Protein AF-A0A1U9LIX7-F1 (afdb_monomer)

Nearest PDB structures (foldseek):
  5whm-assembly1_C  TM=4.483E-01  e=6.903E+00  Brucella abortus
  6dk4-assembly1_A  TM=2.011E-01  e=1.499E+00  Campylobacter jejuni
  7m2x-assembly1_D  TM=1.954E-01  e=1.313E+00  Saccharomyces cerevisiae S288C
  8qfd-assembly1_g  TM=3.372E-01  e=9.003E+00  Homo sapiens

Radius of gyration: 22.69 Å; Cα contacts (8 Å, |Δi|>4): 126; chains: 1; bounding box: 49×50×55 Å

Structure (mmCIF, N/CA/C/O backbone):
data_AF-A0A1U9LIX7-F1
#
_entry.id   AF-A0A1U9LIX7-F1
#
loop_
_atom_site.group_PDB
_atom_site.id
_atom_site.type_symbol
_atom_site.label_atom_id
_atom_site.label_alt_id
_atom_site.label_comp_id
_atom_site.label_asym_id
_atom_site.label_entity_id
_atom_site.label_seq_id
_atom_site.pdbx_PDB_ins_code
_atom_site.Cartn_x
_atom_site.Cartn_y
_atom_site.Cartn_z
_atom_site.occupancy
_atom_site.B_iso_or_equiv
_atom_site.auth_seq_id
_atom_site.auth_comp_id
_atom_site.auth_asym_id
_atom_site.auth_atom_id
_atom_site.pdbx_PDB_model_num
ATOM 1 N N . MET A 1 1 ? 6.015 16.516 -31.346 1.00 48.53 1 MET A N 1
ATOM 2 C CA . MET A 1 1 ? 7.336 15.954 -30.986 1.00 48.53 1 MET A CA 1
ATOM 3 C C . MET A 1 1 ? 8.256 17.099 -30.592 1.00 48.53 1 MET A C 1
ATOM 5 O O . MET A 1 1 ? 8.549 17.928 -31.439 1.00 48.53 1 MET A O 1
ATOM 9 N N . GLN A 1 2 ? 8.657 17.196 -29.322 1.00 41.25 2 GLN A N 1
ATOM 10 C CA . GLN A 1 2 ? 9.716 18.125 -28.905 1.00 41.25 2 GLN A CA 1
ATOM 11 C C . GLN A 1 2 ? 11.082 17.469 -29.139 1.00 41.25 2 GLN A C 1
ATOM 13 O O . GLN A 1 2 ? 11.265 16.298 -28.809 1.00 41.25 2 GLN A O 1
ATOM 18 N N . THR A 1 3 ? 12.029 18.206 -29.720 1.00 62.03 3 THR A N 1
ATOM 19 C CA . THR A 1 3 ? 13.375 17.712 -30.028 1.00 62.03 3 THR A CA 1
ATOM 20 C C . THR A 1 3 ? 14.356 17.980 -28.885 1.00 62.03 3 THR A C 1
ATOM 22 O O . THR A 1 3 ? 14.246 18.945 -28.124 1.00 62.03 3 THR A O 1
ATOM 25 N N . HIS A 1 4 ? 15.350 17.098 -28.782 1.00 57.00 4 HIS A N 1
ATOM 26 C CA . HIS A 1 4 ? 16.376 17.024 -27.736 1.00 57.00 4 HIS A CA 1
ATOM 27 C C . HIS A 1 4 ? 17.159 18.337 -27.489 1.00 57.00 4 HIS A C 1
ATOM 29 O O . HIS A 1 4 ? 17.740 18.522 -26.418 1.00 57.00 4 HIS A O 1
ATOM 35 N N . ALA A 1 5 ? 17.152 19.267 -28.450 1.00 50.34 5 ALA A N 1
ATOM 36 C CA . ALA A 1 5 ? 17.873 20.540 -28.399 1.00 50.34 5 ALA A CA 1
ATOM 37 C C . ALA A 1 5 ? 17.348 21.517 -27.325 1.00 50.34 5 ALA A C 1
ATOM 39 O O . ALA A 1 5 ? 18.116 22.312 -26.789 1.00 50.34 5 ALA A O 1
ATOM 40 N N . SER A 1 6 ? 16.070 21.424 -26.933 1.00 57.06 6 SER A N 1
ATOM 41 C CA . SER A 1 6 ? 15.464 22.353 -25.961 1.00 57.06 6 SER A CA 1
ATOM 42 C C . SER A 1 6 ? 15.935 22.155 -24.508 1.00 57.06 6 SER A C 1
ATOM 44 O O . SER A 1 6 ? 15.603 22.967 -23.646 1.00 57.06 6 SER A O 1
ATOM 46 N N . ARG A 1 7 ? 16.682 21.083 -24.200 1.00 56.62 7 ARG A N 1
ATOM 47 C CA . ARG A 1 7 ? 17.069 20.720 -22.821 1.00 56.62 7 ARG A CA 1
ATOM 48 C C . ARG A 1 7 ? 18.470 21.173 -22.402 1.00 56.62 7 ARG A C 1
ATOM 50 O O . ARG A 1 7 ? 18.817 21.008 -21.237 1.00 56.62 7 ARG A O 1
ATOM 57 N N . GLN A 1 8 ? 19.283 21.731 -23.303 1.00 55.03 8 GLN A N 1
ATOM 58 C CA . GLN A 1 8 ? 20.701 22.005 -23.010 1.00 55.03 8 GLN A CA 1
ATOM 59 C C . GLN A 1 8 ? 20.947 23.154 -22.015 1.00 55.03 8 GLN A C 1
ATOM 61 O O . GLN A 1 8 ? 22.010 23.192 -21.405 1.00 55.03 8 GLN A O 1
ATOM 66 N N . LYS A 1 9 ? 19.983 24.064 -21.815 1.00 53.78 9 LYS A N 1
ATOM 67 C CA . LYS A 1 9 ? 20.123 25.237 -20.926 1.00 53.78 9 LYS A CA 1
ATOM 68 C C . LYS A 1 9 ? 19.283 25.173 -19.647 1.00 53.78 9 LYS A C 1
ATOM 70 O O . LYS A 1 9 ? 19.154 26.179 -18.958 1.00 53.78 9 LYS A O 1
ATOM 75 N N . LEU A 1 10 ? 18.698 24.022 -19.323 1.00 63.19 10 LEU A N 1
ATOM 76 C CA . LEU A 1 10 ? 18.043 23.856 -18.028 1.00 63.19 10 LEU A CA 1
ATOM 77 C C . LEU A 1 10 ? 19.104 23.471 -16.991 1.00 63.19 10 LEU A C 1
ATOM 79 O O . LEU A 1 10 ? 19.881 22.545 -17.252 1.00 63.19 10 LEU A O 1
ATOM 83 N N . PRO A 1 11 ? 19.164 24.154 -15.833 1.00 55.78 11 PRO A N 1
ATOM 84 C CA . PRO A 1 11 ? 20.059 23.748 -14.762 1.00 55.78 11 PRO A CA 1
ATOM 85 C C . PRO A 1 11 ? 19.771 22.284 -14.427 1.00 55.78 11 PRO A C 1
ATOM 87 O O . PRO A 1 11 ? 18.621 21.894 -14.214 1.00 55.78 11 PRO A O 1
ATOM 90 N N . ARG A 1 12 ? 20.816 21.447 -14.425 1.00 56.94 12 ARG A N 1
ATOM 91 C CA . ARG A 1 12 ? 20.689 20.076 -13.926 1.00 56.94 12 ARG A CA 1
ATOM 92 C C . ARG A 1 12 ? 20.278 20.193 -12.468 1.00 56.94 12 ARG A C 1
ATOM 94 O O . ARG A 1 12 ? 21.083 20.638 -11.654 1.00 56.94 12 ARG A O 1
ATOM 101 N N . VAL A 1 13 ? 19.044 19.812 -12.154 1.00 54.53 13 VAL A N 1
ATOM 102 C CA . VAL A 1 13 ? 18.584 19.681 -10.773 1.00 54.53 13 VAL A CA 1
ATOM 103 C C . VAL A 1 13 ? 19.480 18.631 -10.117 1.00 54.53 13 VAL A C 1
ATOM 105 O O . VAL A 1 13 ? 19.292 17.431 -10.295 1.00 54.53 13 VAL A O 1
ATOM 108 N N . ARG A 1 14 ? 20.525 19.082 -9.417 1.00 47.34 14 ARG A N 1
ATOM 109 C CA . ARG A 1 14 ? 21.264 18.276 -8.446 1.00 47.34 14 ARG A CA 1
ATOM 110 C C . ARG A 1 14 ? 20.416 18.258 -7.181 1.00 47.34 14 ARG A C 1
ATOM 112 O O . ARG A 1 14 ? 20.655 19.005 -6.246 1.00 47.34 14 ARG A O 1
ATOM 119 N N . GLY A 1 15 ? 19.365 17.461 -7.220 1.00 42.44 15 GLY A N 1
ATOM 120 C CA . GLY A 1 15 ? 18.464 17.211 -6.108 1.00 42.44 15 GLY A CA 1
ATOM 121 C C . GLY A 1 15 ? 17.922 15.814 -6.313 1.00 42.44 15 GLY A C 1
ATOM 122 O O . GLY A 1 15 ? 17.528 15.498 -7.436 1.00 42.44 15 GLY A O 1
ATOM 123 N N . GLY A 1 16 ? 18.010 14.974 -5.278 1.00 47.47 16 GLY A N 1
ATOM 124 C CA . GLY A 1 16 ? 17.615 13.570 -5.309 1.00 47.47 16 GLY A CA 1
ATOM 125 C C . GLY A 1 16 ? 16.295 13.407 -6.046 1.00 47.47 16 GLY A C 1
ATOM 126 O O . GLY A 1 16 ? 15.246 13.803 -5.546 1.00 47.47 16 GLY A O 1
ATOM 127 N N . GLY A 1 17 ? 16.366 12.896 -7.277 1.00 44.75 17 GLY A N 1
ATOM 128 C CA . GLY A 1 17 ? 15.174 12.615 -8.058 1.00 44.75 17 GLY A CA 1
ATOM 129 C C . GLY A 1 17 ? 14.345 11.657 -7.229 1.00 44.75 17 GLY A C 1
ATOM 130 O O . GLY A 1 17 ? 14.860 10.600 -6.874 1.00 44.75 17 GLY A O 1
ATOM 131 N N . ALA A 1 18 ? 13.136 12.084 -6.859 1.00 48.19 18 ALA A N 1
ATOM 132 C CA . ALA A 1 18 ? 12.230 11.356 -5.985 1.00 48.19 18 ALA A CA 1
ATOM 133 C C . ALA A 1 18 ? 12.315 9.855 -6.286 1.00 48.19 18 ALA A C 1
ATOM 135 O O . ALA A 1 18 ? 11.856 9.395 -7.338 1.00 48.19 18 ALA A O 1
ATOM 136 N N . ARG A 1 19 ? 12.960 9.110 -5.374 1.00 54.00 19 ARG A N 1
ATOM 137 C CA . ARG A 1 19 ? 13.238 7.676 -5.530 1.00 54.00 19 ARG A CA 1
ATOM 138 C C . ARG A 1 19 ? 11.955 6.878 -5.774 1.00 54.00 19 ARG A C 1
ATOM 140 O O . ARG A 1 19 ? 12.016 5.807 -6.346 1.00 54.00 19 ARG A O 1
ATOM 147 N N . HIS A 1 20 ? 10.788 7.445 -5.475 1.00 48.59 20 HIS A N 1
ATOM 148 C CA . HIS A 1 20 ? 9.453 6.918 -5.764 1.00 48.59 20 HIS A CA 1
ATOM 149 C C . HIS A 1 20 ? 9.265 6.277 -7.156 1.00 48.59 20 HIS A C 1
ATOM 151 O O . HIS A 1 20 ? 8.491 5.337 -7.282 1.00 48.59 20 HIS A O 1
ATOM 157 N N . ARG A 1 21 ? 9.911 6.768 -8.226 1.00 54.91 21 ARG A N 1
ATOM 158 C CA . ARG A 1 21 ? 9.748 6.202 -9.590 1.00 54.91 21 ARG A CA 1
ATOM 159 C C . ARG A 1 21 ? 10.910 5.321 -10.053 1.00 54.91 21 ARG A C 1
ATOM 161 O O . ARG A 1 21 ? 10.956 4.950 -11.225 1.00 54.91 21 ARG A O 1
ATOM 168 N N . GLN A 1 22 ? 11.877 5.035 -9.185 1.00 67.56 22 GLN A N 1
ATOM 169 C CA . GLN A 1 22 ? 12.983 4.147 -9.528 1.00 67.56 22 GLN A CA 1
ATOM 170 C C . GLN A 1 22 ? 12.563 2.695 -9.331 1.00 67.56 22 GLN A C 1
ATOM 172 O O . GLN A 1 22 ? 11.943 2.352 -8.327 1.00 67.56 22 GLN A O 1
ATOM 177 N N . ARG A 1 23 ? 12.912 1.850 -10.302 1.00 76.06 23 ARG A N 1
ATOM 178 C CA . ARG A 1 23 ? 12.707 0.404 -10.221 1.00 76.06 23 ARG A CA 1
ATOM 179 C C . ARG A 1 23 ? 13.488 -0.141 -9.024 1.00 76.06 23 ARG A C 1
ATOM 181 O O . ARG A 1 23 ? 14.633 0.260 -8.840 1.00 76.06 23 ARG A O 1
ATOM 188 N N . TRP A 1 24 ? 12.860 -1.019 -8.252 1.00 80.81 24 TRP A N 1
ATOM 189 C CA . TRP A 1 24 ? 13.515 -1.736 -7.163 1.00 80.81 24 TRP A CA 1
ATOM 190 C C . TRP A 1 24 ? 14.635 -2.620 -7.711 1.00 80.81 24 TRP A C 1
ATOM 192 O O . TRP A 1 24 ? 14.459 -3.288 -8.739 1.00 80.81 24 TRP A O 1
ATOM 202 N N . THR A 1 25 ? 15.795 -2.584 -7.066 1.00 84.06 25 THR A N 1
ATOM 203 C CA . THR A 1 25 ? 16.892 -3.514 -7.347 1.00 84.06 25 THR A CA 1
ATOM 204 C C . THR A 1 25 ? 16.808 -4.726 -6.419 1.00 84.06 25 THR A C 1
ATOM 206 O O . THR A 1 25 ? 16.239 -4.657 -5.335 1.00 84.06 25 THR A O 1
ATOM 209 N N . ALA A 1 26 ? 17.417 -5.845 -6.818 1.00 81.56 26 ALA A N 1
ATOM 210 C CA . ALA A 1 26 ? 17.477 -7.035 -5.965 1.00 81.56 26 ALA A CA 1
ATOM 211 C C . ALA A 1 26 ? 18.247 -6.785 -4.649 1.00 81.56 26 ALA A C 1
ATOM 213 O O . ALA A 1 26 ? 17.982 -7.430 -3.639 1.00 81.56 26 ALA A O 1
ATOM 214 N N . GLU A 1 27 ? 19.190 -5.839 -4.657 1.00 83.94 27 GLU A N 1
ATOM 215 C CA . GLU A 1 27 ? 19.902 -5.394 -3.455 1.00 83.94 27 GLU A CA 1
ATOM 216 C C . GLU A 1 27 ? 18.968 -4.629 -2.512 1.00 83.94 27 GLU A C 1
ATOM 218 O O . GLU A 1 27 ? 18.984 -4.879 -1.311 1.00 83.94 27 GLU A O 1
ATOM 223 N N . GLU A 1 28 ? 18.115 -3.751 -3.053 1.00 82.88 28 GLU A N 1
ATOM 224 C CA . GLU A 1 28 ? 17.101 -3.028 -2.275 1.00 82.88 28 GLU A CA 1
ATOM 225 C C . GLU A 1 28 ? 16.043 -3.976 -1.694 1.00 82.88 28 GLU A C 1
ATOM 227 O O . GLU A 1 28 ? 15.590 -3.758 -0.575 1.00 82.88 28 GLU A O 1
ATOM 232 N N . ASP A 1 29 ? 15.671 -5.043 -2.408 1.00 85.38 29 ASP A N 1
ATOM 233 C CA . ASP A 1 29 ? 14.750 -6.059 -1.881 1.00 85.38 29 ASP A CA 1
ATOM 234 C C . ASP A 1 29 ? 15.365 -6.810 -0.692 1.00 85.38 29 ASP A C 1
ATOM 236 O O . ASP A 1 29 ? 14.717 -7.008 0.337 1.00 85.38 29 ASP A O 1
ATOM 240 N N . ALA A 1 30 ? 16.633 -7.215 -0.813 1.00 85.31 30 ALA A N 1
ATOM 241 C CA . ALA A 1 30 ? 17.348 -7.873 0.274 1.00 85.31 30 ALA A CA 1
ATOM 242 C C . ALA A 1 30 ? 17.519 -6.939 1.483 1.00 85.31 30 ALA A C 1
ATOM 244 O O . ALA A 1 30 ? 17.353 -7.371 2.628 1.00 85.31 30 ALA A O 1
ATOM 245 N N . ASP A 1 31 ? 17.808 -5.659 1.233 1.00 88.88 31 ASP A N 1
ATOM 246 C CA . ASP A 1 31 ? 17.917 -4.647 2.282 1.00 88.88 31 ASP A CA 1
ATOM 247 C C . ASP A 1 31 ? 16.560 -4.414 2.961 1.00 88.88 31 ASP A C 1
ATOM 249 O O . ASP A 1 31 ? 16.485 -4.455 4.184 1.00 88.88 31 ASP A O 1
ATOM 253 N N . LEU A 1 32 ? 15.457 -4.313 2.211 1.00 87.38 32 LEU A N 1
ATOM 254 C CA . LEU A 1 32 ? 14.099 -4.187 2.758 1.00 87.38 32 LEU A CA 1
ATOM 255 C C . LEU A 1 32 ? 13.766 -5.314 3.749 1.00 87.38 32 LEU A C 1
ATOM 257 O O . LEU A 1 32 ? 13.353 -5.039 4.877 1.00 87.38 32 LEU A O 1
ATOM 261 N N . VAL A 1 33 ? 13.986 -6.577 3.373 1.00 87.94 33 VAL A N 1
ATOM 262 C CA . VAL A 1 33 ? 13.716 -7.733 4.252 1.00 87.94 33 VAL A CA 1
ATOM 263 C C . VAL A 1 33 ? 14.614 -7.716 5.497 1.00 87.94 33 VAL A C 1
ATOM 265 O O . VAL A 1 33 ? 14.158 -7.988 6.615 1.00 87.94 33 VAL A O 1
ATOM 268 N N . SER A 1 34 ? 15.888 -7.357 5.320 1.00 89.31 34 SER A N 1
ATOM 269 C CA . SER A 1 34 ? 16.852 -7.213 6.415 1.00 89.31 34 SER A CA 1
ATOM 270 C C . SER A 1 34 ? 16.420 -6.125 7.403 1.00 89.31 34 SER A C 1
ATOM 272 O O . SER A 1 34 ? 16.348 -6.370 8.610 1.00 89.31 34 SER A O 1
ATOM 274 N N . ARG A 1 35 ? 16.045 -4.943 6.902 1.00 88.00 35 ARG A N 1
ATOM 275 C CA . ARG A 1 35 ? 15.616 -3.797 7.713 1.00 88.00 35 ARG A CA 1
ATOM 276 C C . ARG A 1 35 ? 14.313 -4.051 8.446 1.00 88.00 35 ARG A C 1
ATOM 278 O O . ARG A 1 35 ? 14.217 -3.689 9.616 1.00 88.00 35 ARG A O 1
ATOM 285 N N . ILE A 1 36 ? 13.359 -4.747 7.824 1.00 88.25 36 ILE A N 1
ATOM 286 C CA . ILE A 1 36 ? 12.127 -5.164 8.506 1.00 88.25 36 ILE A CA 1
ATOM 287 C C . ILE A 1 36 ? 12.449 -6.010 9.739 1.00 88.25 36 ILE A C 1
ATOM 289 O O . ILE A 1 36 ? 11.863 -5.801 10.800 1.00 88.25 36 ILE A O 1
ATOM 293 N N . SER A 1 37 ? 13.408 -6.928 9.614 1.00 85.69 37 SER A N 1
ATOM 294 C CA . SER A 1 37 ? 13.824 -7.805 10.710 1.00 85.69 37 SER A CA 1
ATOM 295 C C . SER A 1 37 ? 14.592 -7.056 11.806 1.00 85.69 37 SER A C 1
ATOM 297 O O . SER A 1 37 ? 14.419 -7.360 12.983 1.00 85.69 37 SER A O 1
ATOM 299 N N . GLN A 1 38 ? 15.424 -6.077 11.436 1.00 88.00 38 GLN A N 1
ATOM 300 C CA . GLN A 1 38 ? 16.238 -5.291 12.373 1.00 88.00 38 GLN A CA 1
ATOM 301 C C . GLN A 1 38 ? 15.425 -4.276 13.181 1.00 88.00 38 GLN A C 1
ATOM 303 O O . GLN A 1 38 ? 15.659 -4.119 14.375 1.00 88.00 38 GLN A O 1
ATOM 308 N N . LEU A 1 39 ? 14.469 -3.601 12.539 1.00 87.12 39 LEU A N 1
ATOM 309 C CA . LEU A 1 39 ? 13.601 -2.596 13.166 1.00 87.12 39 LEU A CA 1
ATOM 310 C C . LEU A 1 39 ? 12.405 -3.217 13.900 1.00 87.12 39 LEU A C 1
ATOM 312 O O . LEU A 1 39 ? 11.510 -2.511 14.3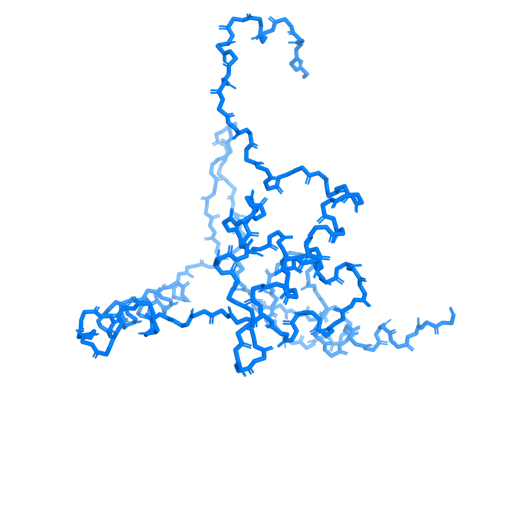69 1.00 87.12 39 LEU A O 1
ATOM 316 N N . ARG A 1 40 ? 12.363 -4.549 13.989 1.00 87.62 40 ARG A N 1
ATOM 317 C CA . ARG A 1 40 ? 11.286 -5.259 14.660 1.00 87.62 40 ARG A CA 1
ATOM 318 C C . ARG A 1 40 ? 11.345 -4.986 16.160 1.00 87.62 40 ARG A C 1
ATOM 320 O O . ARG A 1 40 ? 12.315 -5.323 16.838 1.00 87.62 40 ARG A O 1
ATOM 327 N N . ARG A 1 41 ? 10.284 -4.384 16.681 1.00 86.19 41 ARG A N 1
ATOM 328 C CA . ARG A 1 41 ? 10.109 -4.087 18.102 1.00 86.19 41 ARG A CA 1
ATOM 329 C C . ARG A 1 41 ? 9.785 -5.355 18.896 1.00 86.19 41 ARG A C 1
ATOM 331 O O . ARG A 1 41 ? 9.511 -6.423 18.348 1.00 86.19 41 ARG A O 1
ATOM 338 N N . SER A 1 42 ? 9.784 -5.226 20.222 1.00 78.25 42 SER A N 1
ATOM 339 C CA . SER A 1 42 ? 9.450 -6.312 21.157 1.00 78.25 42 SER A CA 1
ATOM 340 C C . SER A 1 42 ? 8.006 -6.815 21.041 1.00 78.25 42 SER A C 1
ATOM 342 O O . SER A 1 42 ? 7.722 -7.944 21.430 1.00 78.25 42 SER A O 1
ATOM 344 N N . ASP A 1 43 ? 7.107 -6.003 20.485 1.00 79.44 43 ASP A N 1
ATOM 345 C CA . ASP A 1 43 ? 5.720 -6.354 20.154 1.00 79.44 43 ASP A CA 1
ATOM 346 C C . ASP A 1 43 ? 5.602 -7.180 18.857 1.00 79.44 43 ASP A C 1
ATOM 3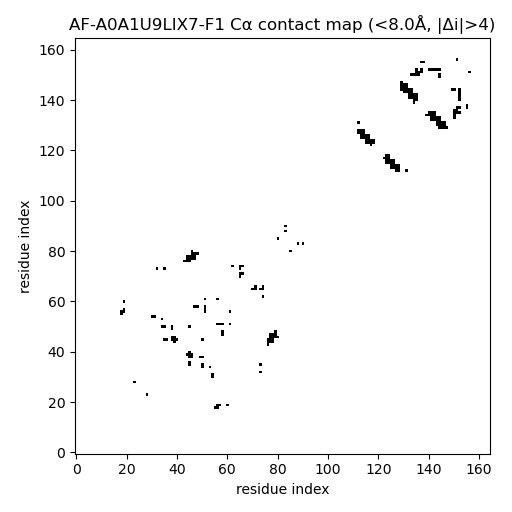48 O O . ASP A 1 43 ? 4.518 -7.654 18.517 1.00 79.44 43 ASP A O 1
ATOM 352 N N . GLY A 1 44 ? 6.717 -7.397 18.153 1.00 80.81 44 GLY A N 1
ATOM 353 C CA . GLY A 1 44 ? 6.768 -8.148 16.909 1.00 80.81 44 GLY A CA 1
ATOM 354 C C . GLY A 1 44 ? 6.415 -7.330 15.668 1.00 80.81 44 GLY A C 1
ATOM 355 O O . GLY A 1 44 ? 6.378 -7.931 14.590 1.00 80.81 44 GLY A O 1
ATOM 356 N N . TYR A 1 45 ? 6.215 -6.014 15.792 1.00 86.25 45 TYR A N 1
ATOM 357 C CA . TYR A 1 45 ? 5.917 -5.120 14.678 1.00 86.25 45 TYR A CA 1
ATOM 358 C C . TYR A 1 45 ? 7.095 -4.213 14.310 1.00 86.25 45 TYR A C 1
ATOM 360 O O . TYR A 1 45 ? 7.951 -3.892 15.132 1.00 86.25 45 TYR A O 1
ATOM 368 N N . THR A 1 46 ? 7.114 -3.766 13.060 1.00 86.69 46 THR A N 1
ATOM 369 C CA . THR A 1 46 ? 8.126 -2.874 12.500 1.00 86.69 46 THR A CA 1
ATOM 370 C C . THR A 1 46 ? 7.482 -1.531 12.148 1.00 86.69 46 THR A C 1
ATOM 372 O O . THR A 1 46 ? 6.552 -1.513 11.336 1.00 86.69 46 THR A O 1
ATOM 375 N N . PRO A 1 47 ? 7.947 -0.401 12.711 1.00 87.69 47 PRO A N 1
ATOM 376 C CA . PRO A 1 47 ? 7.404 0.915 12.390 1.00 87.69 47 PRO A CA 1
ATOM 377 C C . PRO A 1 47 ? 7.661 1.285 10.929 1.00 87.69 47 PRO A C 1
ATOM 379 O O . PRO A 1 47 ? 8.806 1.403 10.492 1.00 87.69 47 PRO A O 1
ATOM 382 N N . VAL A 1 48 ? 6.591 1.510 10.165 1.00 86.38 48 VAL A N 1
ATOM 383 C CA . VAL A 1 48 ? 6.714 1.795 8.728 1.00 86.38 48 VAL A CA 1
ATOM 384 C C . VAL A 1 48 ? 7.374 3.151 8.453 1.00 86.38 48 VAL A C 1
ATOM 386 O O . VAL A 1 48 ? 8.014 3.319 7.420 1.00 86.38 48 VAL A O 1
ATOM 389 N N . ILE A 1 49 ? 7.238 4.114 9.374 1.00 85.56 49 ILE A N 1
ATOM 390 C CA . ILE A 1 49 ? 7.843 5.447 9.238 1.00 85.56 49 ILE A CA 1
ATOM 391 C C . ILE A 1 49 ? 9.367 5.330 9.295 1.00 85.56 49 ILE A C 1
ATOM 393 O O . ILE A 1 49 ? 10.038 5.739 8.352 1.00 85.56 49 ILE A O 1
ATOM 397 N N . GLU A 1 50 ? 9.902 4.694 10.337 1.00 86.69 50 GLU A N 1
ATOM 398 C CA . GLU A 1 50 ? 11.347 4.470 10.501 1.00 86.69 50 GLU A CA 1
ATOM 399 C C . GLU A 1 50 ? 11.911 3.638 9.341 1.00 86.69 50 GLU A C 1
ATOM 401 O O . GLU A 1 50 ? 12.947 3.970 8.768 1.00 86.69 50 GLU A O 1
ATOM 406 N N . LEU A 1 51 ? 11.175 2.603 8.917 1.00 87.50 51 LEU A N 1
ATOM 407 C CA . LEU A 1 51 ? 11.533 1.803 7.747 1.00 87.50 51 LEU A CA 1
ATOM 408 C C . LEU A 1 51 ? 11.610 2.654 6.468 1.00 87.50 51 LEU A C 1
ATOM 410 O O . LEU A 1 51 ? 12.522 2.483 5.660 1.00 87.50 51 LEU A O 1
ATOM 414 N N . SER A 1 52 ? 10.666 3.580 6.279 1.00 87.75 52 SER A N 1
ATOM 415 C CA . SER A 1 52 ? 10.634 4.472 5.116 1.00 87.75 52 SER A CA 1
ATOM 416 C C . SER A 1 52 ? 11.815 5.443 5.084 1.00 87.75 52 SER A C 1
ATOM 418 O O . SER A 1 52 ? 12.375 5.698 4.013 1.00 87.75 52 SER A O 1
ATOM 420 N N . GLU A 1 53 ? 12.238 5.927 6.252 1.00 86.81 53 GLU A N 1
ATOM 421 C CA . GLU A 1 53 ? 13.389 6.815 6.406 1.00 86.81 53 GLU A CA 1
ATOM 422 C C . GLU A 1 53 ? 14.706 6.081 6.126 1.00 86.81 53 GLU A C 1
ATOM 424 O O . GLU A 1 53 ? 15.518 6.579 5.345 1.00 86.81 53 GLU A O 1
ATOM 429 N N . GLU A 1 54 ? 14.882 4.873 6.672 1.00 87.06 54 GLU A N 1
ATOM 430 C CA . GLU A 1 54 ? 16.080 4.043 6.464 1.00 87.06 54 GLU A CA 1
ATOM 431 C C . GLU A 1 54 ? 16.257 3.629 4.995 1.00 87.06 54 GLU A C 1
ATOM 433 O O . GLU A 1 54 ? 17.359 3.691 4.447 1.00 87.06 54 GLU A O 1
ATOM 438 N N . ILE A 1 55 ? 15.168 3.250 4.321 1.00 85.19 55 ILE A N 1
ATOM 439 C CA . ILE A 1 55 ? 15.203 2.841 2.907 1.00 85.19 55 ILE A CA 1
ATOM 440 C C . ILE A 1 55 ? 15.240 4.073 1.977 1.00 85.19 55 ILE A C 1
ATOM 442 O O . ILE A 1 55 ? 15.707 4.021 0.831 1.00 85.19 55 ILE A O 1
ATOM 446 N N . GLY A 1 56 ? 14.765 5.225 2.454 1.00 84.00 56 GLY A N 1
ATOM 447 C CA . GLY A 1 56 ? 14.638 6.445 1.660 1.00 84.00 56 GLY A CA 1
ATOM 448 C C . GLY A 1 56 ? 13.612 6.304 0.530 1.00 84.00 56 GLY A C 1
ATOM 449 O O . GLY A 1 56 ? 13.830 6.800 -0.584 1.00 84.00 56 GLY A O 1
ATOM 450 N N . ARG A 1 57 ? 12.513 5.588 0.796 1.00 82.88 57 ARG A N 1
ATOM 451 C CA . ARG A 1 57 ? 11.376 5.354 -0.114 1.00 82.88 57 ARG A CA 1
ATOM 452 C C . ARG A 1 57 ? 10.080 5.733 0.603 1.00 82.88 57 ARG A C 1
ATOM 454 O O . ARG A 1 57 ? 10.026 5.711 1.823 1.00 82.88 57 ARG A O 1
ATOM 461 N N . SER A 1 58 ? 9.040 6.106 -0.145 1.00 85.31 58 SER A N 1
ATOM 462 C CA . SER A 1 58 ? 7.737 6.383 0.469 1.00 85.31 58 SER A CA 1
ATOM 463 C C . SER A 1 58 ? 7.125 5.106 1.041 1.00 85.31 58 SER A C 1
ATOM 465 O O . SER A 1 58 ? 7.383 4.014 0.535 1.00 85.31 58 SER A O 1
ATOM 467 N N . ILE A 1 59 ? 6.268 5.267 2.051 1.00 84.44 59 ILE A N 1
ATOM 468 C CA . ILE A 1 59 ? 5.482 4.174 2.634 1.00 84.44 59 ILE A CA 1
ATOM 469 C C . ILE A 1 59 ? 4.706 3.440 1.532 1.00 84.44 59 ILE A C 1
ATOM 471 O O . ILE A 1 59 ? 4.830 2.227 1.424 1.00 84.44 59 ILE A O 1
ATOM 475 N N . ASP A 1 60 ? 4.022 4.173 0.646 1.00 83.00 60 ASP A N 1
ATOM 476 C CA . ASP A 1 60 ? 3.278 3.585 -0.480 1.00 83.00 60 ASP A CA 1
ATOM 477 C C . ASP A 1 60 ? 4.166 2.706 -1.373 1.00 83.00 60 ASP A C 1
ATOM 479 O O . ASP A 1 60 ? 3.795 1.590 -1.715 1.00 83.00 60 ASP A O 1
ATOM 483 N N . ALA A 1 61 ? 5.386 3.158 -1.690 1.00 84.62 61 ALA A N 1
ATOM 484 C CA . ALA A 1 61 ? 6.301 2.391 -2.534 1.00 84.62 61 ALA A CA 1
ATOM 485 C C . ALA A 1 61 ? 6.801 1.110 -1.849 1.00 84.62 61 ALA A C 1
ATOM 487 O O . ALA A 1 61 ? 7.074 0.125 -2.532 1.00 84.62 61 ALA A O 1
ATOM 488 N N . ILE A 1 62 ? 6.952 1.133 -0.522 1.00 85.88 62 ILE A N 1
ATOM 489 C CA . ILE A 1 62 ? 7.315 -0.042 0.278 1.00 85.88 62 ILE A CA 1
ATOM 490 C C . ILE A 1 62 ? 6.144 -1.027 0.322 1.00 85.88 62 ILE A C 1
ATOM 492 O O . ILE A 1 62 ? 6.359 -2.219 0.122 1.00 85.88 62 ILE A O 1
ATOM 496 N N . MET A 1 63 ? 4.919 -0.539 0.533 1.00 84.31 63 MET A N 1
ATOM 497 C CA . MET A 1 63 ? 3.710 -1.367 0.557 1.00 84.31 63 MET A CA 1
ATOM 498 C C . MET A 1 63 ? 3.483 -2.053 -0.792 1.00 84.31 63 MET A C 1
ATOM 500 O O . MET A 1 63 ? 3.405 -3.279 -0.832 1.00 84.31 63 MET A O 1
ATOM 504 N N . ASP A 1 64 ? 3.499 -1.285 -1.887 1.00 85.25 64 ASP A N 1
ATOM 505 C CA . ASP A 1 64 ? 3.382 -1.809 -3.253 1.00 85.25 64 ASP A CA 1
ATOM 506 C C . ASP A 1 64 ? 4.440 -2.889 -3.517 1.00 85.25 64 ASP A C 1
ATOM 508 O O . ASP A 1 64 ? 4.153 -3.948 -4.075 1.00 85.25 64 ASP A O 1
ATOM 512 N N . ARG A 1 65 ? 5.685 -2.654 -3.082 1.00 85.81 65 ARG A N 1
ATOM 513 C CA . ARG A 1 65 ? 6.761 -3.620 -3.302 1.00 85.81 65 ARG A CA 1
ATOM 514 C C . ARG A 1 65 ? 6.584 -4.895 -2.490 1.00 85.81 65 ARG A C 1
ATOM 516 O O . ARG A 1 65 ? 6.849 -5.978 -3.002 1.00 85.81 65 ARG A O 1
ATOM 523 N N . LEU A 1 66 ? 6.165 -4.789 -1.235 1.00 84.50 66 LEU A N 1
ATOM 524 C CA . LEU A 1 66 ? 5.933 -5.963 -0.399 1.00 84.50 66 LEU A CA 1
ATOM 525 C C . LEU A 1 66 ? 4.749 -6.800 -0.895 1.00 84.50 66 LEU A C 1
ATOM 527 O O . LEU A 1 66 ? 4.788 -8.021 -0.756 1.00 84.50 66 LEU A O 1
ATOM 531 N N . GLU A 1 67 ? 3.742 -6.173 -1.512 1.00 83.62 67 GLU A N 1
ATOM 532 C CA . GLU A 1 67 ? 2.670 -6.889 -2.215 1.00 83.62 67 GLU A CA 1
ATOM 533 C C . GLU A 1 67 ? 3.207 -7.681 -3.418 1.00 83.62 67 GLU A C 1
ATOM 535 O O . GLU A 1 67 ? 2.764 -8.801 -3.665 1.00 83.62 67 GLU A O 1
ATOM 540 N N . GLU A 1 68 ? 4.204 -7.150 -4.133 1.00 82.12 68 GLU A N 1
ATOM 541 C CA . GLU A 1 68 ? 4.854 -7.843 -5.253 1.00 82.12 68 GLU A CA 1
ATOM 542 C C . GLU A 1 68 ? 5.796 -8.985 -4.824 1.00 82.12 68 GLU A C 1
ATOM 544 O O . GLU A 1 68 ? 6.004 -9.918 -5.600 1.00 82.12 68 GLU A O 1
ATOM 549 N N . ILE A 1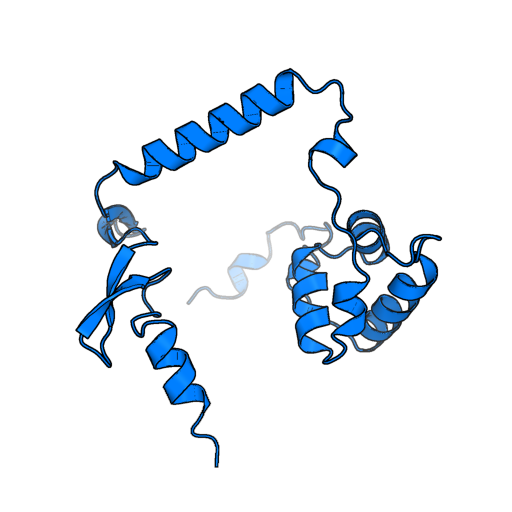 69 ? 6.392 -8.924 -3.625 1.00 77.75 69 ILE A N 1
ATOM 550 C CA . ILE A 1 69 ? 7.439 -9.864 -3.164 1.00 77.75 69 ILE A CA 1
ATOM 551 C C . ILE A 1 69 ? 6.891 -11.263 -2.778 1.00 77.75 69 ILE A C 1
ATOM 553 O O . ILE A 1 69 ? 7.667 -12.164 -2.473 1.00 77.75 69 ILE A O 1
ATOM 557 N N . ASP A 1 70 ? 5.578 -11.505 -2.850 1.00 73.56 70 ASP A N 1
ATOM 558 C CA . ASP A 1 70 ? 4.929 -12.787 -2.487 1.00 73.56 70 ASP A CA 1
ATOM 559 C C . ASP A 1 70 ? 5.297 -13.282 -1.067 1.00 73.56 70 ASP A C 1
ATOM 561 O O . ASP A 1 70 ? 5.338 -14.474 -0.764 1.00 73.56 70 ASP A O 1
ATOM 565 N N . GLN A 1 71 ? 5.580 -12.341 -0.157 1.00 74.69 71 GLN A N 1
ATOM 566 C CA . GLN A 1 71 ? 5.844 -12.600 1.262 1.00 74.69 71 GLN A CA 1
ATOM 567 C C . GLN A 1 71 ? 4.824 -11.854 2.132 1.00 74.69 71 GLN A C 1
ATOM 569 O O . GLN A 1 71 ? 5.144 -10.830 2.744 1.00 74.69 71 GLN A O 1
ATOM 574 N N . PRO A 1 72 ? 3.584 -12.366 2.239 1.00 75.31 72 PRO A N 1
ATOM 575 C CA . PRO A 1 72 ? 2.496 -11.665 2.923 1.00 75.31 72 PRO A CA 1
ATOM 576 C C . PRO A 1 72 ? 2.739 -11.477 4.427 1.00 75.31 72 PRO A C 1
ATOM 578 O O . PRO A 1 72 ? 2.122 -10.618 5.053 1.00 75.31 72 PRO A O 1
ATOM 581 N N . GLU A 1 73 ? 3.636 -12.259 5.030 1.00 79.38 73 GLU A N 1
ATOM 582 C CA . GLU A 1 73 ? 3.966 -12.148 6.454 1.00 79.38 73 GLU A CA 1
ATOM 583 C C . GLU A 1 73 ? 4.725 -10.858 6.791 1.00 79.38 73 GLU A C 1
ATOM 585 O O . GLU A 1 73 ? 4.558 -10.324 7.887 1.00 79.38 73 GLU A O 1
ATOM 590 N N . LEU A 1 74 ? 5.504 -10.310 5.851 1.00 81.50 74 LEU A N 1
ATOM 591 C CA . LEU A 1 74 ? 6.220 -9.048 6.058 1.00 81.50 74 LEU A CA 1
ATOM 592 C C . LEU A 1 74 ? 5.254 -7.864 6.151 1.00 81.50 74 LEU A C 1
ATOM 594 O O . LEU A 1 74 ? 5.408 -7.022 7.031 1.00 81.50 74 LEU A O 1
ATOM 598 N N . LEU A 1 75 ? 4.212 -7.853 5.312 1.00 81.25 75 LEU A N 1
ATOM 599 C CA . LEU A 1 75 ? 3.140 -6.852 5.357 1.00 81.25 75 LEU A CA 1
ATOM 600 C C . LEU A 1 75 ? 2.407 -6.862 6.700 1.00 81.25 75 LEU A C 1
ATOM 602 O O . LEU A 1 75 ? 2.139 -5.805 7.262 1.00 81.25 75 LEU A O 1
ATOM 606 N N . LYS A 1 76 ? 2.118 -8.047 7.250 1.00 82.69 76 LYS A N 1
ATOM 607 C CA . LYS A 1 76 ? 1.418 -8.182 8.541 1.00 82.69 76 LYS A CA 1
ATOM 608 C C . LYS A 1 76 ? 2.236 -7.675 9.725 1.00 82.69 76 LYS A C 1
ATOM 610 O O . LYS A 1 76 ? 1.667 -7.343 10.760 1.00 82.69 76 LYS A O 1
ATOM 615 N N . CYS A 1 77 ? 3.558 -7.656 9.586 1.00 83.88 77 CYS A N 1
ATOM 616 C CA . CYS A 1 77 ? 4.465 -7.194 10.626 1.00 83.88 77 CYS A CA 1
ATOM 617 C C . CYS A 1 77 ? 4.676 -5.674 10.581 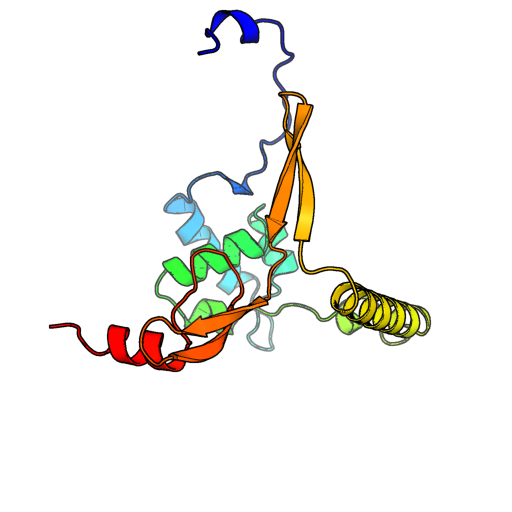1.00 83.88 77 CYS A C 1
ATOM 619 O O . CYS A 1 77 ? 5.294 -5.140 11.495 1.00 83.88 77 CYS A O 1
ATOM 621 N N . LEU A 1 78 ? 4.178 -4.959 9.567 1.00 85.50 78 LEU A N 1
ATOM 622 C CA . LEU A 1 78 ? 4.287 -3.504 9.509 1.00 85.50 78 LEU A CA 1
ATOM 623 C C . LEU A 1 78 ? 3.261 -2.831 10.417 1.00 85.50 78 LEU A C 1
ATOM 625 O O . LEU A 1 78 ? 2.068 -3.126 10.375 1.00 85.50 78 LEU A O 1
ATOM 629 N N . TRP A 1 79 ? 3.734 -1.874 11.206 1.00 86.31 79 TRP A N 1
ATOM 630 C CA . TRP A 1 79 ? 2.896 -1.011 12.020 1.00 86.31 79 TRP A CA 1
ATOM 631 C C . TRP A 1 79 ? 2.889 0.405 11.457 1.00 86.31 79 TRP A C 1
ATOM 633 O O . TRP A 1 79 ? 3.936 1.038 11.289 1.00 86.31 79 TRP A O 1
ATOM 643 N N . VAL A 1 80 ? 1.682 0.896 11.176 1.00 83.62 80 VAL A N 1
ATOM 644 C CA . VAL A 1 80 ? 1.428 2.273 10.758 1.00 83.62 80 VAL A CA 1
ATOM 645 C C . VAL A 1 80 ? 0.858 3.020 11.964 1.00 83.62 80 VAL A C 1
ATOM 647 O O . VAL A 1 80 ? -0.224 2.646 12.424 1.00 83.62 80 VAL A O 1
ATOM 650 N N . PRO A 1 81 ? 1.554 4.037 12.500 1.00 75.25 81 PRO A N 1
ATOM 651 C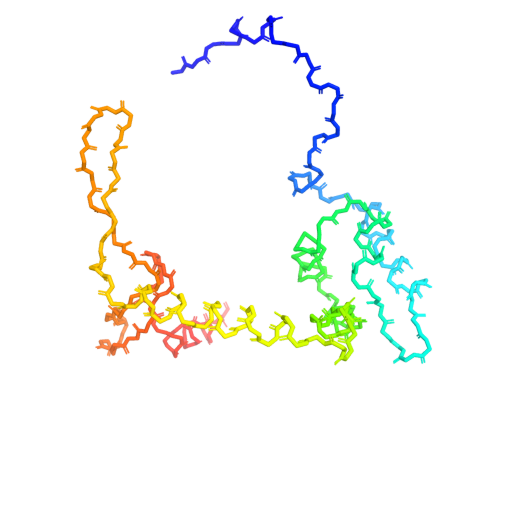 CA . PRO A 1 81 ? 1.040 4.809 13.623 1.00 75.25 81 PRO A CA 1
ATOM 652 C C . PRO A 1 81 ? -0.261 5.508 13.242 1.00 75.25 81 PRO A C 1
ATOM 654 O O . PRO A 1 81 ? -0.374 6.105 12.166 1.00 75.25 81 PRO A O 1
ATOM 657 N N . SER A 1 82 ? -1.237 5.460 14.143 1.00 74.62 82 SER A N 1
ATOM 658 C CA . SER A 1 82 ? -2.439 6.269 14.013 1.00 74.62 82 SER A CA 1
ATOM 659 C C . SER A 1 82 ? -2.127 7.741 14.290 1.00 74.62 82 SER A C 1
ATOM 661 O O . SER A 1 82 ? -1.095 8.100 14.861 1.00 74.62 82 SER A O 1
ATOM 663 N N . LEU A 1 83 ? -3.051 8.621 13.909 1.00 68.62 83 LEU A N 1
ATOM 664 C CA . LEU A 1 83 ? -2.912 10.051 14.179 1.00 68.62 83 LEU A CA 1
ATOM 665 C C . LEU A 1 83 ? -2.816 10.343 15.691 1.00 68.62 83 LEU A C 1
ATOM 667 O O . LEU A 1 83 ? -2.123 11.272 16.098 1.00 68.62 83 LEU A O 1
ATOM 671 N N . GLU A 1 84 ? -3.470 9.523 16.516 1.00 70.19 84 GLU A N 1
ATOM 672 C CA . GLU A 1 84 ? -3.413 9.606 17.978 1.00 70.19 84 GLU A CA 1
ATOM 673 C C . GLU A 1 84 ? -2.043 9.187 18.527 1.00 70.19 84 GLU A C 1
ATOM 675 O O . GLU A 1 84 ? -1.544 9.818 19.459 1.00 70.19 84 GLU A O 1
ATOM 680 N N . ASP A 1 85 ? -1.402 8.181 17.924 1.00 74.56 85 ASP A N 1
ATOM 681 C CA . ASP A 1 85 ? -0.056 7.736 18.312 1.00 74.56 85 ASP A CA 1
ATOM 682 C C . ASP A 1 85 ? 1.003 8.807 18.019 1.00 74.56 85 ASP A C 1
ATOM 684 O O . ASP A 1 85 ? 1.973 8.944 18.763 1.00 74.56 85 ASP A O 1
ATOM 688 N N . LEU A 1 86 ? 0.810 9.582 16.946 1.00 69.56 86 LEU A N 1
ATOM 689 C CA . LEU A 1 86 ? 1.727 10.651 16.540 1.00 69.56 86 LEU A CA 1
ATOM 690 C C . LEU A 1 86 ? 1.556 11.934 17.359 1.00 69.56 86 LEU A C 1
ATOM 692 O O . LEU A 1 86 ? 2.536 12.629 17.619 1.00 69.56 86 LEU A O 1
ATOM 696 N N . LEU A 1 87 ? 0.318 12.279 17.722 1.00 67.81 87 LEU A N 1
ATOM 697 C CA . LEU A 1 87 ? -0.017 13.576 18.326 1.00 67.81 87 LEU A CA 1
ATOM 698 C C . LEU A 1 87 ? -0.283 13.502 19.835 1.00 67.81 87 LEU A C 1
ATOM 700 O O . LEU A 1 87 ? -0.400 14.540 20.483 1.00 67.81 87 LEU A O 1
ATOM 704 N N . GLY A 1 88 ? -0.354 12.297 20.405 1.00 65.25 88 GLY A N 1
ATOM 705 C CA . GLY A 1 88 ? -0.681 12.085 21.811 1.00 65.25 88 GLY A CA 1
ATOM 706 C C . GLY A 1 88 ? -2.161 12.335 22.133 1.00 65.25 88 GLY A C 1
ATOM 707 O O . GLY A 1 88 ? -2.949 12.822 21.319 1.00 65.25 88 GLY A O 1
ATOM 708 N N . LYS A 1 89 ? -2.566 11.984 23.360 1.00 59.66 89 LYS A N 1
ATOM 709 C CA . LYS A 1 89 ? -3.965 12.073 23.831 1.00 59.66 89 LYS A CA 1
ATOM 710 C C . LYS A 1 89 ? -4.455 13.502 24.097 1.00 59.66 89 LYS A C 1
ATOM 712 O O . LYS A 1 89 ? -5.648 13.689 24.327 1.00 59.66 89 LYS A O 1
ATOM 717 N N . ASP A 1 90 ?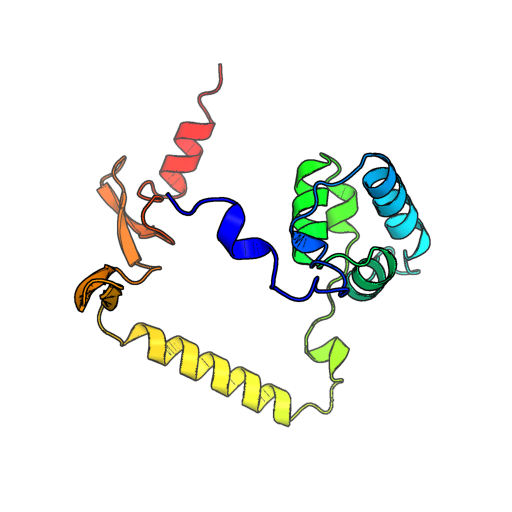 -3.583 14.502 24.012 1.00 59.78 90 ASP A N 1
ATOM 718 C CA . ASP A 1 90 ? -3.878 15.902 24.360 1.00 59.78 90 ASP A CA 1
ATOM 719 C C . ASP A 1 90 ? -4.513 16.678 23.191 1.00 59.78 90 ASP A C 1
ATOM 721 O O . ASP A 1 90 ? -4.350 17.885 23.017 1.00 59.78 90 ASP A O 1
ATOM 725 N N . SER A 1 91 ? -5.234 15.967 22.332 1.00 56.47 91 SER A N 1
ATOM 726 C CA . SER A 1 91 ? -5.498 16.384 20.966 1.00 56.47 91 SER A CA 1
ATOM 727 C C . SER A 1 91 ? -6.927 16.895 20.769 1.00 56.47 91 SER A C 1
ATOM 729 O O . SER A 1 91 ? -7.676 16.479 19.885 1.00 56.47 91 SER A O 1
ATOM 731 N N . GLU A 1 92 ? -7.312 17.875 21.583 1.00 58.84 92 GLU A N 1
ATOM 732 C CA . GLU A 1 92 ? -8.584 18.595 21.427 1.00 58.84 92 GLU A CA 1
ATOM 733 C C . GLU A 1 92 ? -8.671 19.276 20.041 1.00 58.84 92 GLU A C 1
ATOM 735 O O . GLU A 1 92 ? -9.717 19.272 19.392 1.00 58.84 92 GLU A O 1
ATOM 740 N N . GLY A 1 93 ? -7.526 19.719 19.504 1.00 60.44 93 GLY A N 1
ATOM 741 C CA . GLY A 1 93 ? -7.405 20.218 18.130 1.00 60.44 93 GLY A CA 1
ATOM 742 C C . GLY A 1 93 ? -7.508 19.146 17.033 1.00 60.44 93 GLY A C 1
ATOM 743 O O . GLY A 1 93 ? -7.897 19.463 15.911 1.00 60.44 93 GLY A O 1
ATOM 744 N N . VAL A 1 94 ? -7.212 17.875 17.329 1.00 58.34 94 VAL A N 1
ATOM 745 C CA . VAL A 1 94 ? -7.248 16.784 16.333 1.00 58.34 94 VAL A CA 1
ATOM 746 C C . VAL A 1 94 ? -8.663 16.273 16.128 1.00 58.34 94 VAL A C 1
ATOM 748 O O . VAL A 1 94 ? -9.045 16.011 14.992 1.00 58.34 94 VAL A O 1
ATOM 751 N N . LYS A 1 95 ? -9.474 16.227 17.192 1.00 62.09 95 LYS A N 1
ATOM 752 C CA . LYS A 1 95 ? -10.915 15.961 17.072 1.00 62.09 95 LYS A CA 1
ATOM 753 C C . LYS A 1 95 ? -11.590 17.001 16.182 1.00 62.09 95 LYS A C 1
ATOM 755 O O . LYS A 1 95 ? -12.293 16.631 15.249 1.00 62.09 95 LYS A O 1
ATOM 760 N N . SER A 1 96 ? -11.277 18.282 16.390 1.00 64.19 96 SER A N 1
ATOM 761 C CA . SER A 1 96 ? -11.790 19.366 15.545 1.00 64.19 96 SER A CA 1
ATOM 762 C C . SER A 1 96 ? -11.363 19.221 14.075 1.00 64.19 96 SER A C 1
ATOM 764 O O . SER A 1 96 ? -12.172 19.422 13.171 1.00 64.19 96 SER A O 1
ATOM 766 N N . LEU A 1 97 ? -10.118 18.811 13.806 1.00 60.34 97 LEU A N 1
ATOM 767 C CA . LEU A 1 97 ? -9.612 18.609 12.442 1.00 60.34 97 LEU A CA 1
ATOM 768 C C . LEU A 1 97 ? -10.217 17.360 11.763 1.00 60.34 97 LEU A C 1
ATOM 770 O O . LEU A 1 97 ? -10.538 17.388 10.572 1.00 60.34 97 LEU A O 1
ATOM 774 N N . LEU A 1 98 ? -10.446 16.281 12.517 1.00 61.59 98 LEU A N 1
ATOM 775 C CA . LEU A 1 98 ? -11.172 15.087 12.062 1.00 61.59 98 LEU A CA 1
ATOM 776 C C . LEU A 1 98 ? -12.651 15.397 11.758 1.00 61.59 98 LEU A C 1
ATOM 778 O O . LEU A 1 98 ? -13.191 14.944 10.751 1.00 61.59 98 LEU A O 1
ATOM 782 N N . GLU A 1 99 ? -13.302 16.230 12.569 1.00 61.75 99 GLU A N 1
ATOM 783 C CA . GLU A 1 99 ? -14.677 16.689 12.325 1.00 61.75 99 GLU A CA 1
ATOM 784 C C . GLU A 1 99 ? -14.774 17.610 11.092 1.00 61.75 99 GLU A C 1
ATOM 786 O O . GLU A 1 99 ? -15.690 17.478 10.271 1.00 61.75 99 GLU A O 1
ATOM 791 N N . LEU A 1 100 ? -13.795 18.497 10.892 1.00 60.41 100 LEU A N 1
ATOM 792 C CA . LEU A 1 100 ? -13.700 19.359 9.706 1.00 60.41 100 LEU A CA 1
ATOM 793 C C . LEU A 1 100 ? -13.449 18.564 8.412 1.00 60.41 100 LEU A C 1
ATOM 795 O O . LEU A 1 100 ? -14.017 18.871 7.364 1.00 60.41 100 LEU A O 1
ATOM 799 N N . THR A 1 101 ? -12.627 17.516 8.462 1.00 57.59 101 THR A N 1
ATOM 800 C CA . THR A 1 101 ? -12.402 16.646 7.292 1.00 57.59 101 THR A CA 1
ATOM 801 C C . THR A 1 101 ? -13.628 15.791 6.972 1.00 57.59 101 THR A C 1
ATOM 803 O O . THR A 1 101 ? -13.966 15.633 5.798 1.00 57.59 101 THR A O 1
ATOM 806 N N . SER A 1 102 ? -14.356 15.325 7.991 1.00 59.25 102 SER A N 1
ATOM 807 C CA . SER A 1 102 ? -15.638 14.629 7.827 1.00 59.25 102 SER A CA 1
ATOM 808 C C . SER A 1 102 ? -16.702 15.519 7.163 1.00 59.25 102 SER A C 1
ATOM 810 O O . SER A 1 102 ? -17.334 15.127 6.180 1.00 59.25 102 SER A O 1
ATOM 812 N N . THR A 1 103 ? -16.846 16.772 7.607 1.00 57.53 103 THR A N 1
ATOM 813 C CA . THR A 1 103 ? -17.784 17.735 6.994 1.00 57.53 103 THR A CA 1
ATOM 814 C C . THR A 1 103 ? -17.405 18.112 5.557 1.00 57.53 103 THR A C 1
ATOM 816 O O . THR A 1 103 ? -18.283 18.193 4.695 1.00 57.53 103 THR A O 1
ATOM 819 N N . TYR A 1 104 ? -16.113 18.254 5.246 1.00 54.50 104 TYR A N 1
ATOM 820 C CA . TYR A 1 104 ? -15.647 18.457 3.869 1.00 54.50 104 TYR A CA 1
ATOM 821 C C . TYR A 1 104 ? -15.919 17.239 2.966 1.00 54.50 104 TYR A C 1
ATOM 823 O O . TYR A 1 104 ? -16.323 17.398 1.812 1.00 54.50 104 TYR A O 1
ATOM 831 N N . ALA A 1 105 ? -15.767 16.017 3.491 1.00 52.34 105 ALA A N 1
ATOM 832 C CA . ALA A 1 105 ? -16.100 14.791 2.767 1.00 52.34 105 ALA A CA 1
ATOM 833 C C . ALA A 1 105 ? -17.598 14.710 2.422 1.00 52.34 105 ALA A C 1
ATOM 835 O O . ALA A 1 105 ? -17.950 14.291 1.319 1.00 52.34 105 ALA A O 1
ATOM 836 N N . HIS A 1 106 ? -18.479 15.185 3.309 1.00 51.72 106 HIS A N 1
ATOM 837 C CA . HIS A 1 106 ? -19.912 15.301 3.024 1.00 51.72 106 HIS A CA 1
ATOM 838 C C . HIS A 1 106 ? -20.229 16.376 1.969 1.00 51.72 106 HIS A C 1
ATOM 840 O O . HIS A 1 106 ? -21.016 16.113 1.063 1.00 51.72 106 HIS A O 1
ATOM 846 N N . ALA A 1 107 ? -19.564 17.536 1.996 1.00 51.50 107 ALA A N 1
ATOM 847 C CA . ALA A 1 107 ? -19.765 18.599 1.001 1.00 51.50 107 ALA A CA 1
ATOM 848 C C . ALA A 1 107 ? -19.360 18.191 -0.435 1.00 51.50 107 ALA A C 1
ATOM 850 O O . ALA A 1 107 ? -19.920 18.682 -1.419 1.00 51.50 107 ALA A O 1
ATOM 851 N N . LEU A 1 108 ? -18.414 17.255 -0.585 1.00 51.34 10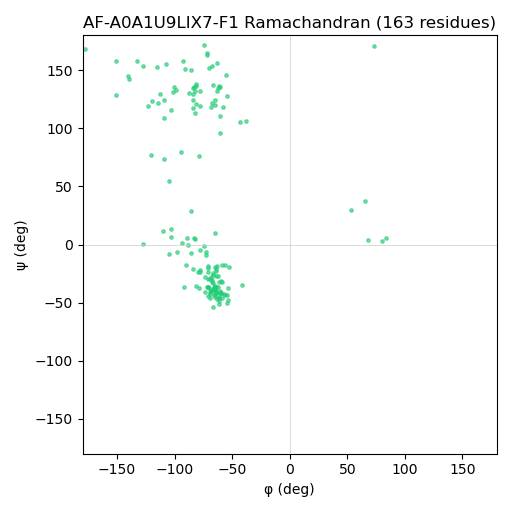8 LEU A N 1
ATOM 852 C CA . LEU A 1 108 ? -18.035 16.705 -1.892 1.00 51.34 108 LEU A CA 1
ATOM 853 C C . LEU A 1 108 ? -19.102 15.794 -2.518 1.00 51.34 108 LEU A C 1
ATOM 855 O O . LEU A 1 108 ? -19.035 15.592 -3.739 1.00 51.34 108 LEU A O 1
ATOM 859 N N . ASN A 1 109 ? -20.048 15.289 -1.717 1.00 53.00 109 ASN A N 1
ATOM 860 C CA . ASN A 1 109 ? -21.143 14.420 -2.156 1.00 53.00 109 ASN A CA 1
ATOM 861 C C . ASN A 1 109 ? -22.354 15.202 -2.703 1.00 53.00 109 ASN A C 1
ATOM 863 O O . ASN A 1 109 ? -23.096 14.646 -3.505 1.00 53.00 109 ASN A O 1
ATOM 867 N N . ASP A 1 110 ? -22.508 16.488 -2.358 1.00 51.97 110 ASP A N 1
ATOM 868 C CA . ASP A 1 110 ? -23.613 17.352 -2.826 1.00 51.97 110 ASP A CA 1
ATOM 869 C C . ASP A 1 110 ? -23.279 18.171 -4.093 1.00 51.97 110 ASP A C 1
ATOM 871 O O . ASP A 1 110 ? -24.087 18.956 -4.592 1.00 51.97 110 ASP A O 1
ATOM 875 N N . SER A 1 111 ? -22.076 18.006 -4.648 1.00 52.12 111 SER A N 1
ATOM 876 C CA . SER A 1 111 ? -21.635 18.717 -5.856 1.00 52.12 111 SER A CA 1
ATOM 877 C C . SER A 1 111 ? -22.066 17.994 -7.145 1.00 52.12 111 SER A C 1
ATOM 879 O O . SER A 1 111 ? -22.122 16.764 -7.163 1.00 52.12 111 SER A O 1
ATOM 881 N N . PRO A 1 112 ? -22.306 18.712 -8.263 1.00 53.81 112 PRO A N 1
ATOM 882 C CA . PRO A 1 112 ? -22.715 18.098 -9.526 1.00 53.81 112 PRO A CA 1
ATOM 883 C C . PRO A 1 112 ? -21.722 17.020 -9.992 1.00 53.81 112 PRO A C 1
ATOM 885 O O . PRO A 1 112 ? -20.510 17.132 -9.807 1.00 53.81 112 PRO A O 1
ATOM 888 N N . SER A 1 113 ? -22.248 15.976 -10.640 1.00 59.06 113 SER A N 1
ATOM 889 C CA . SER A 1 113 ? -21.563 14.728 -11.031 1.00 59.06 113 SER A CA 1
ATOM 890 C C . SER A 1 113 ? -20.437 14.874 -12.070 1.00 59.06 113 SER A C 1
ATOM 892 O O . SER A 1 113 ? -19.910 13.876 -12.575 1.00 59.06 113 SER A O 1
ATOM 894 N N . PHE A 1 114 ? -20.037 16.107 -12.387 1.00 61.50 114 PHE A N 1
ATOM 895 C CA . PHE A 1 114 ? -19.026 16.429 -13.382 1.00 61.50 114 PHE A CA 1
ATOM 896 C C . PHE A 1 114 ? -18.116 17.568 -12.914 1.00 61.50 114 PHE A C 1
ATOM 898 O O . PHE A 1 114 ? -18.571 18.542 -12.323 1.00 61.50 114 PHE A O 1
ATOM 905 N N . THR A 1 115 ? -16.829 17.465 -13.236 1.00 66.88 115 THR A N 1
ATOM 906 C CA . THR A 1 115 ? -15.845 18.543 -13.136 1.00 66.88 115 THR A CA 1
ATOM 907 C C . THR A 1 115 ? -15.591 19.132 -14.520 1.00 66.88 115 THR A C 1
ATOM 909 O O . THR A 1 115 ? -15.372 18.408 -15.494 1.00 66.88 115 THR A O 1
ATOM 912 N N . GLU A 1 116 ? -15.639 20.456 -14.635 1.00 74.75 116 GLU A N 1
ATOM 913 C CA . GLU A 1 116 ? -15.290 21.151 -15.874 1.00 74.75 116 GLU A CA 1
ATOM 914 C C . GLU A 1 116 ? -13.775 21.352 -15.930 1.00 74.75 116 GLU A C 1
ATOM 916 O O . GLU A 1 116 ? -13.169 21.891 -15.006 1.00 74.75 116 GLU A O 1
ATOM 921 N N . VAL A 1 117 ? -13.148 20.875 -17.004 1.00 72.69 117 VAL A N 1
ATOM 922 C CA . VAL A 1 117 ? -11.702 20.971 -17.210 1.00 72.69 117 VAL A CA 1
ATOM 923 C C . VAL A 1 117 ? -11.441 21.685 -18.524 1.00 72.69 117 VAL A C 1
ATOM 925 O O . VAL A 1 117 ? -11.814 21.193 -19.590 1.00 72.69 117 VAL A O 1
ATOM 928 N N . THR A 1 118 ? -10.761 22.825 -18.459 1.00 78.19 118 THR A N 1
ATOM 929 C CA . THR A 1 118 ? -10.299 23.540 -19.650 1.00 78.19 118 THR A CA 1
ATOM 930 C C . THR A 1 118 ? -9.010 22.902 -20.156 1.00 78.19 118 THR A C 1
ATOM 932 O O . THR A 1 118 ? -8.015 22.799 -19.441 1.00 78.19 118 THR A O 1
ATOM 935 N N . THR A 1 119 ? -9.027 22.432 -21.397 1.00 73.56 119 THR A N 1
ATOM 936 C CA . THR A 1 119 ? -7.848 21.874 -22.068 1.00 73.56 119 THR A CA 1
ATOM 937 C C . THR A 1 119 ? -6.838 22.961 -22.430 1.00 73.56 119 THR A C 1
ATOM 939 O O . THR A 1 119 ? -7.183 24.134 -22.543 1.00 73.56 119 THR A O 1
ATOM 942 N N . ALA A 1 120 ? -5.591 22.568 -22.713 1.00 74.69 120 ALA A N 1
ATOM 943 C CA . ALA A 1 120 ? -4.558 23.482 -23.218 1.00 74.69 120 ALA A CA 1
ATOM 944 C C . ALA A 1 120 ? -4.940 24.170 -24.550 1.00 74.69 120 ALA A C 1
ATOM 946 O O . ALA A 1 120 ? -4.360 25.192 -24.898 1.00 74.69 120 ALA A O 1
ATOM 947 N N . ALA A 1 121 ? -5.926 23.628 -25.275 1.00 77.06 121 ALA A N 1
ATOM 948 C CA . ALA A 1 121 ? -6.503 24.208 -26.487 1.00 77.06 121 ALA A CA 1
ATOM 949 C C . ALA A 1 121 ? -7.693 25.157 -26.210 1.00 77.06 121 ALA A C 1
ATOM 951 O O . ALA A 1 121 ? -8.359 25.586 -27.147 1.00 77.06 121 ALA A O 1
ATOM 952 N N . GLY A 1 122 ? -8.001 25.452 -24.941 1.00 77.50 122 GLY A N 1
ATOM 953 C CA . GLY A 1 122 ? -9.089 26.349 -24.535 1.00 77.50 122 GLY A CA 1
ATOM 954 C C . GLY A 1 122 ? -10.490 25.728 -24.551 1.00 77.50 122 GLY A C 1
ATOM 955 O O . GLY A 1 122 ? -11.463 26.416 -24.262 1.00 77.50 122 GLY A O 1
ATOM 956 N N . GLN A 1 123 ? -10.625 24.436 -24.859 1.00 79.88 123 GLN A N 1
ATOM 957 C CA . GLN A 1 123 ? -11.923 23.751 -24.847 1.00 79.88 123 GLN A CA 1
ATOM 958 C C . GLN A 1 123 ? -12.298 23.310 -23.432 1.00 79.88 123 GLN A C 1
ATOM 960 O O . GLN A 1 123 ? -11.481 22.673 -22.762 1.00 79.88 123 GLN A O 1
ATOM 965 N N . ILE A 1 124 ? -13.534 23.588 -23.011 1.00 79.25 124 ILE A N 1
ATOM 966 C CA . ILE A 1 124 ? -14.099 23.121 -21.739 1.00 79.25 124 ILE A CA 1
ATOM 967 C C . ILE A 1 124 ? -14.659 21.709 -21.938 1.00 79.25 124 ILE A C 1
ATOM 969 O O . ILE A 1 124 ? -15.588 21.505 -22.718 1.00 79.25 124 ILE A O 1
ATOM 973 N N . ILE A 1 125 ? -14.098 20.730 -21.228 1.00 78.38 125 ILE A N 1
ATOM 974 C CA . ILE A 1 125 ? -14.550 19.336 -21.240 1.00 78.38 125 ILE A CA 1
ATOM 975 C C . ILE A 1 125 ? -15.132 18.990 -19.872 1.00 78.38 125 ILE A C 1
ATOM 977 O O . ILE A 1 125 ? -14.483 19.176 -18.845 1.00 78.38 125 ILE A O 1
ATOM 981 N N . LYS A 1 126 ? -16.341 18.425 -19.859 1.00 76.44 126 LYS A N 1
ATOM 982 C CA . LYS A 1 126 ? -16.978 17.888 -18.650 1.00 76.44 126 LYS A CA 1
ATOM 983 C C . LYS A 1 126 ? -16.451 16.481 -18.383 1.00 76.44 126 LYS A C 1
ATOM 985 O O . LYS A 1 126 ? -16.703 15.566 -19.165 1.00 76.44 126 LYS A O 1
ATOM 990 N N . LYS A 1 127 ? -15.714 16.291 -17.292 1.00 70.44 127 LYS A N 1
ATOM 991 C CA . LYS A 1 127 ? -15.264 14.974 -16.829 1.00 70.44 127 LYS A CA 1
ATOM 992 C C . LYS A 1 127 ? -16.180 14.473 -15.726 1.00 70.44 127 LYS A C 1
ATOM 994 O O . LYS A 1 127 ? -16.477 15.207 -14.796 1.00 70.44 127 LYS A O 1
ATOM 999 N N . LYS A 1 128 ? -16.623 13.219 -15.814 1.00 69.44 128 LYS A N 1
ATOM 1000 C CA . LYS A 1 128 ? -17.416 12.591 -14.751 1.00 69.44 128 LYS A CA 1
ATOM 1001 C C . LYS A 1 128 ? -16.578 12.491 -13.471 1.00 69.44 128 LYS A C 1
ATOM 1003 O O . LYS A 1 128 ? -15.423 12.063 -13.538 1.00 69.44 128 LYS A O 1
ATOM 1008 N N . LYS A 1 129 ? -17.149 12.906 -12.338 1.00 70.62 129 LYS A N 1
ATOM 1009 C CA . LYS A 1 129 ? -16.526 12.781 -11.015 1.00 70.62 129 LYS A CA 1
ATOM 1010 C C . LYS A 1 129 ? -16.750 11.352 -10.504 1.00 70.62 129 LYS A C 1
ATOM 1012 O O . LYS A 1 129 ? -17.836 10.806 -10.677 1.00 70.62 129 LYS A O 1
ATOM 1017 N N . TRP A 1 130 ? -15.710 10.756 -9.933 1.00 72.88 130 TRP A N 1
ATOM 1018 C CA . TRP A 1 130 ? -15.727 9.424 -9.322 1.00 72.88 130 TRP A CA 1
ATOM 1019 C C . TRP A 1 130 ? -15.455 9.571 -7.814 1.00 72.88 130 TRP A C 1
ATOM 1021 O O . TRP A 1 130 ? -14.782 10.538 -7.443 1.00 72.88 130 TRP A O 1
ATOM 1031 N N . PRO A 1 131 ? -15.935 8.659 -6.951 1.00 77.50 131 PRO A N 1
ATOM 1032 C CA . PRO A 1 131 ? -16.732 7.474 -7.270 1.00 77.50 131 PRO A CA 1
ATOM 1033 C C . PRO A 1 131 ? -18.155 7.826 -7.730 1.00 77.50 131 PRO A C 1
ATOM 1035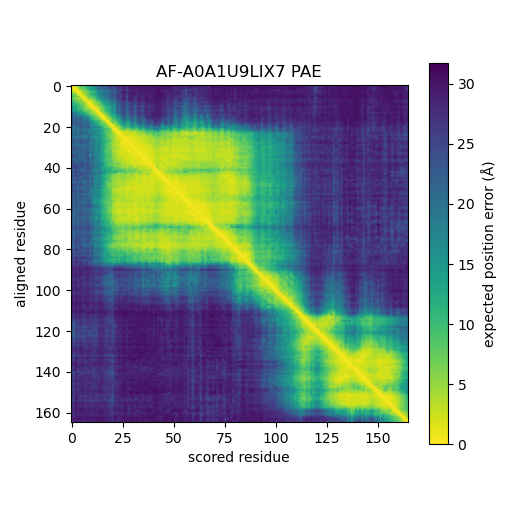 O O . PRO A 1 131 ? -18.687 8.879 -7.389 1.00 77.50 131 PRO A O 1
ATOM 1038 N N . ALA A 1 132 ? -18.760 6.971 -8.553 1.00 79.12 132 ALA A N 1
ATOM 1039 C CA . ALA A 1 132 ? -20.100 7.196 -9.088 1.00 79.12 132 ALA A CA 1
ATOM 1040 C C . ALA A 1 132 ? -20.911 5.903 -9.125 1.00 79.12 132 ALA A C 1
ATOM 1042 O O . ALA A 1 132 ? -20.374 4.834 -9.417 1.00 79.12 132 ALA A O 1
ATOM 1043 N N . GLU A 1 133 ? -22.219 6.009 -8.885 1.00 85.50 133 GLU A N 1
ATOM 1044 C CA . GLU A 1 133 ? -23.127 4.897 -9.146 1.00 85.50 133 GLU A CA 1
ATOM 1045 C C . GLU A 1 133 ? -23.175 4.601 -10.648 1.00 85.50 133 GLU A C 1
ATOM 1047 O O . GLU A 1 133 ? -23.450 5.471 -11.481 1.00 85.50 133 GLU A O 1
ATOM 1052 N N . GLU A 1 134 ? -22.886 3.351 -10.982 1.00 83.00 134 GLU A N 1
ATOM 1053 C CA . GLU A 1 134 ? -22.893 2.814 -12.334 1.00 83.00 134 GLU A CA 1
ATOM 1054 C C . GLU A 1 134 ? -23.653 1.492 -12.362 1.00 83.00 134 GLU A C 1
ATOM 1056 O O . GLU A 1 134 ? -23.780 0.785 -11.359 1.00 83.00 134 GLU A O 1
ATOM 1061 N N . GLU A 1 135 ? -24.137 1.127 -13.543 1.00 88.38 135 GLU A N 1
ATOM 1062 C CA . GLU A 1 135 ? -24.731 -0.181 -13.774 1.00 88.38 135 GLU A CA 1
ATOM 1063 C C . GLU A 1 135 ? -23.651 -1.197 -14.164 1.00 88.38 135 GLU A C 1
ATOM 1065 O O . GLU A 1 135 ? -22.814 -0.958 -15.038 1.00 88.38 135 GLU A O 1
ATOM 1070 N N . CYS A 1 136 ? -23.646 -2.356 -13.506 1.00 86.81 136 CYS A N 1
ATOM 1071 C CA . CYS A 1 136 ? -22.720 -3.426 -13.836 1.00 86.81 136 CYS A CA 1
ATOM 1072 C C . CYS A 1 136 ? -23.032 -4.013 -15.212 1.00 86.81 136 CYS A C 1
ATOM 1074 O O . CYS A 1 136 ? -24.075 -4.634 -15.395 1.00 86.81 136 CYS A O 1
ATOM 1076 N N . LEU A 1 137 ? -22.062 -3.977 -16.125 1.00 83.94 137 LEU A N 1
ATOM 1077 C CA . LEU A 1 137 ? -22.224 -4.515 -17.481 1.00 83.94 137 LEU A CA 1
ATOM 1078 C C . LEU A 1 137 ? -22.479 -6.033 -17.535 1.00 83.94 137 LEU A C 1
ATOM 1080 O O . LEU A 1 137 ? -22.948 -6.531 -18.551 1.00 83.94 137 LEU A O 1
ATOM 1084 N N . LYS A 1 138 ? -22.172 -6.781 -16.464 1.00 78.94 138 LYS A N 1
ATOM 1085 C CA . LYS A 1 138 ? -22.386 -8.238 -16.403 1.00 78.94 138 LYS A CA 1
ATOM 1086 C C . LYS A 1 138 ? -23.747 -8.633 -15.823 1.00 78.94 138 LYS A C 1
ATOM 1088 O O . LYS A 1 138 ? -24.301 -9.642 -16.240 1.00 78.94 138 LYS A O 1
ATOM 1093 N N . CYS A 1 139 ? -24.264 -7.905 -14.832 1.00 85.19 139 CYS A N 1
ATOM 1094 C CA . CYS A 1 139 ? -25.485 -8.307 -14.115 1.00 85.19 139 CYS A CA 1
ATOM 1095 C C . CYS A 1 139 ? -26.577 -7.236 -14.036 1.00 85.19 139 CYS A C 1
ATOM 1097 O O . CYS A 1 139 ? -27.593 -7.483 -13.391 1.00 85.19 139 CYS A O 1
ATOM 1099 N N . GLY A 1 140 ? -26.362 -6.052 -14.611 1.00 85.12 140 GLY A N 1
ATOM 1100 C CA . GLY A 1 140 ? -27.315 -4.939 -14.588 1.00 85.12 140 GLY A CA 1
ATOM 1101 C C . GLY A 1 140 ? -27.537 -4.310 -13.206 1.00 85.12 140 GLY A C 1
ATOM 1102 O O . GLY A 1 140 ? -28.389 -3.447 -13.027 1.00 85.12 140 GLY A O 1
ATOM 1103 N N . LYS A 1 141 ? -26.810 -4.750 -12.170 1.00 85.06 141 LYS A N 1
ATOM 1104 C CA . LYS A 1 141 ? -26.978 -4.209 -10.814 1.00 85.06 141 LYS A CA 1
ATOM 1105 C C . LYS A 1 141 ? -26.208 -2.908 -10.659 1.00 85.06 141 LYS A C 1
ATOM 1107 O O . LYS A 1 141 ? -25.050 -2.830 -11.072 1.00 85.06 141 LYS A O 1
ATOM 1112 N N . ARG A 1 142 ? -26.834 -1.929 -10.004 1.00 88.81 142 ARG A N 1
ATOM 1113 C CA . ARG A 1 142 ? -26.174 -0.683 -9.610 1.00 88.81 142 ARG A CA 1
ATOM 1114 C C . ARG A 1 142 ? -25.111 -0.956 -8.552 1.00 88.81 142 ARG A C 1
ATOM 1116 O O . ARG A 1 142 ? -25.332 -1.754 -7.640 1.00 88.81 142 ARG A O 1
ATOM 1123 N N . PHE A 1 143 ? -23.957 -0.325 -8.702 1.00 87.88 143 PHE A N 1
ATOM 1124 C CA . PHE A 1 143 ? -22.858 -0.378 -7.748 1.00 87.88 143 PHE A CA 1
ATOM 1125 C C . PHE A 1 143 ? -22.043 0.914 -7.818 1.00 87.88 143 PHE A C 1
ATOM 1127 O O . PHE A 1 143 ? -22.066 1.617 -8.827 1.00 87.88 143 PHE A O 1
ATOM 1134 N N . ILE A 1 144 ? -21.317 1.216 -6.746 1.00 86.75 144 ILE A N 1
ATOM 1135 C CA . ILE A 1 144 ? -20.385 2.341 -6.722 1.00 86.75 144 ILE A CA 1
ATOM 1136 C C . ILE A 1 144 ? -19.124 1.913 -7.469 1.00 86.75 144 ILE A C 1
ATOM 1138 O O . ILE A 1 144 ? -18.477 0.932 -7.100 1.00 86.75 144 ILE A O 1
ATOM 1142 N N . SER A 1 145 ? -18.808 2.622 -8.545 1.00 81.31 145 SER A N 1
ATOM 1143 C CA . SER A 1 145 ? -17.560 2.461 -9.274 1.00 81.31 145 SER A CA 1
ATOM 1144 C C . SER A 1 145 ? -16.588 3.563 -8.879 1.00 81.31 145 SER A C 1
ATOM 1146 O O . SER A 1 145 ? -16.956 4.733 -8.820 1.00 81.31 145 SER A O 1
ATOM 1148 N N . ASP A 1 146 ? -15.335 3.184 -8.646 1.00 80.75 146 ASP A N 1
ATOM 1149 C CA . ASP A 1 146 ? -14.256 4.100 -8.266 1.00 80.75 146 ASP A CA 1
ATOM 1150 C C . ASP A 1 146 ? -13.529 4.706 -9.476 1.00 80.75 146 ASP A C 1
ATOM 1152 O O . ASP A 1 146 ? -12.598 5.495 -9.321 1.00 80.75 146 ASP A O 1
ATOM 1156 N N . GLY A 1 147 ? -13.924 4.357 -10.707 1.00 77.50 147 GLY A N 1
ATOM 1157 C CA . GLY A 1 147 ? -13.243 4.880 -11.885 1.00 77.50 147 GLY A CA 1
ATOM 1158 C C . GLY A 1 147 ? -13.819 4.457 -13.238 1.00 77.50 147 GLY A C 1
ATOM 1159 O O . GLY A 1 147 ? -14.592 3.505 -13.349 1.00 77.50 147 GLY A O 1
ATOM 1160 N N . PRO A 1 148 ? -13.365 5.110 -14.324 1.00 70.12 148 PRO A N 1
ATOM 1161 C CA . PRO A 1 148 ? -13.919 4.939 -15.670 1.00 70.12 148 PRO A CA 1
ATOM 1162 C C . PRO A 1 148 ? -13.747 3.531 -16.249 1.00 70.12 148 PRO A C 1
ATOM 1164 O O . PRO A 1 148 ? -14.507 3.143 -17.134 1.00 70.12 148 PRO A O 1
ATOM 1167 N N . GLY A 1 149 ? -12.772 2.766 -15.750 1.00 67.88 149 GLY A N 1
ATOM 1168 C CA . GLY A 1 149 ? -12.524 1.386 -16.170 1.00 67.88 149 GLY A CA 1
ATOM 1169 C C . GLY A 1 149 ? -13.284 0.326 -15.367 1.00 67.88 149 GLY A C 1
ATOM 1170 O O . GLY A 1 149 ? -13.415 -0.803 -15.833 1.00 67.88 149 GLY A O 1
ATOM 1171 N N . ASN A 1 150 ? -13.806 0.651 -14.178 1.00 70.81 150 ASN A N 1
ATOM 1172 C CA . ASN A 1 150 ? -14.433 -0.339 -13.305 1.00 70.81 150 ASN A CA 1
ATOM 1173 C C . ASN A 1 150 ? -15.950 -0.376 -13.531 1.00 70.81 150 ASN A C 1
ATOM 1175 O O . ASN A 1 150 ? -16.714 0.225 -12.787 1.00 70.81 150 ASN A O 1
ATOM 1179 N N . ARG A 1 151 ? -16.403 -1.057 -14.591 1.00 82.31 151 ARG A N 1
ATOM 1180 C CA . ARG A 1 151 ? -17.842 -1.211 -14.914 1.00 82.31 151 ARG A CA 1
ATOM 1181 C C . ARG A 1 151 ? -18.423 -2.585 -14.567 1.00 82.31 151 ARG A C 1
ATOM 1183 O O . ARG A 1 151 ? -19.523 -2.941 -14.993 1.00 82.31 151 ARG A O 1
ATOM 1190 N N . ILE A 1 152 ? -17.689 -3.377 -13.791 1.00 83.56 152 ILE A N 1
ATOM 1191 C CA . ILE A 1 152 ? -18.119 -4.695 -13.327 1.00 83.56 152 ILE A CA 1
ATOM 1192 C C . ILE A 1 152 ? -18.153 -4.672 -11.803 1.00 83.56 152 ILE A C 1
ATOM 1194 O O . ILE A 1 152 ? -17.143 -4.391 -11.165 1.00 83.56 152 ILE A O 1
ATOM 1198 N N . CYS A 1 153 ? -19.307 -4.988 -11.211 1.00 86.81 153 CYS A N 1
ATOM 1199 C CA . CYS A 1 153 ? -19.450 -4.952 -9.763 1.00 86.81 153 CYS A CA 1
ATOM 1200 C C . CYS A 1 153 ? -18.517 -5.969 -9.080 1.00 86.81 153 CYS A C 1
ATOM 1202 O O . CYS A 1 153 ? -18.184 -7.001 -9.678 1.00 86.81 153 CYS A O 1
ATOM 1204 N N . PRO A 1 154 ? -18.152 -5.750 -7.804 1.00 84.44 154 PRO A N 1
ATOM 1205 C CA . PRO A 1 154 ? -17.228 -6.625 -7.079 1.00 84.44 154 PRO A CA 1
ATOM 1206 C C . PRO A 1 154 ? -17.636 -8.105 -7.095 1.00 84.44 154 PRO A C 1
ATOM 1208 O O . PRO A 1 154 ? -16.796 -8.987 -7.254 1.00 84.44 154 PRO A O 1
ATOM 1211 N N . ARG A 1 155 ? -18.943 -8.391 -7.015 1.00 83.38 155 ARG A N 1
ATOM 1212 C CA . ARG A 1 155 ? -19.482 -9.757 -7.105 1.00 83.38 155 ARG A CA 1
ATOM 1213 C C . ARG A 1 155 ? -19.205 -10.398 -8.466 1.00 83.38 155 ARG A C 1
ATOM 1215 O O . ARG A 1 155 ? -18.767 -11.540 -8.533 1.00 83.38 155 ARG A O 1
ATOM 1222 N N . CYS A 1 156 ? -19.463 -9.674 -9.551 1.00 81.38 156 CYS A N 1
ATOM 1223 C CA . CYS A 1 156 ? -19.231 -10.159 -10.909 1.00 81.38 156 CYS A CA 1
ATOM 1224 C C . CYS A 1 156 ? -17.743 -10.262 -11.254 1.00 81.38 156 CYS A C 1
ATOM 1226 O O . CYS A 1 156 ? -17.374 -11.142 -12.031 1.00 81.38 156 CYS A O 1
ATOM 1228 N N . LYS A 1 157 ? -16.912 -9.403 -10.655 1.00 78.88 157 LYS A N 1
ATOM 1229 C CA . LYS A 1 157 ? -15.453 -9.449 -10.764 1.00 78.88 157 LYS A CA 1
ATOM 1230 C C . LYS A 1 157 ? -14.891 -10.730 -10.135 1.00 78.88 157 LYS A C 1
ATOM 1232 O O . LYS A 1 157 ? -14.081 -11.384 -10.776 1.00 78.88 157 LYS A O 1
ATOM 1237 N N . LYS A 1 158 ? -15.396 -11.144 -8.962 1.00 76.19 158 LYS A N 1
ATOM 1238 C CA . LYS A 1 158 ? -15.029 -12.425 -8.320 1.00 76.19 158 LYS A CA 1
ATOM 1239 C C . LYS A 1 158 ? -15.395 -13.644 -9.176 1.00 76.19 158 LYS A C 1
ATOM 1241 O O . LYS A 1 158 ? -14.542 -14.474 -9.430 1.00 76.19 158 LYS A O 1
ATOM 1246 N N . ILE A 1 159 ? -16.605 -13.680 -9.742 1.00 66.50 159 ILE A N 1
ATOM 1247 C CA . ILE A 1 159 ? -17.041 -14.793 -10.615 1.00 66.50 159 ILE A CA 1
ATOM 1248 C C . ILE A 1 159 ? -16.157 -14.935 -11.870 1.00 66.50 159 ILE A C 1
ATOM 1250 O O . ILE A 1 159 ? -16.000 -16.034 -12.384 1.00 66.50 159 ILE A O 1
ATOM 1254 N N . ASN A 1 160 ? -15.609 -13.835 -12.400 1.00 57.47 160 ASN A N 1
ATOM 1255 C CA . ASN A 1 160 ? -14.679 -13.895 -13.536 1.00 57.47 160 ASN A CA 1
ATOM 1256 C C . ASN A 1 160 ? -13.261 -14.325 -13.134 1.00 57.47 160 ASN A C 1
ATOM 1258 O O . ASN A 1 160 ? -12.524 -14.777 -14.000 1.00 57.47 160 ASN A O 1
ATOM 1262 N N . ALA A 1 161 ? -12.877 -14.168 -11.865 1.00 55.41 161 ALA A N 1
ATOM 1263 C CA . ALA A 1 161 ? -11.587 -14.628 -11.357 1.00 55.41 161 ALA A CA 1
ATOM 1264 C C . ALA A 1 161 ? -11.571 -16.149 -11.107 1.00 55.41 161 ALA A C 1
ATOM 1266 O O . ALA A 1 161 ? -10.513 -16.758 -11.178 1.00 55.41 161 ALA A O 1
ATOM 1267 N N . ASP A 1 162 ? -12.744 -16.760 -10.894 1.00 49.38 162 ASP A N 1
ATOM 1268 C CA . ASP A 1 162 ? -12.897 -18.202 -10.638 1.00 49.38 162 ASP A CA 1
ATOM 1269 C C . ASP A 1 162 ? -12.915 -19.072 -11.916 1.00 49.38 162 ASP A C 1
ATOM 1271 O O . ASP A 1 162 ? -13.112 -20.284 -11.838 1.00 49.38 162 ASP A O 1
ATOM 1275 N N . ILE A 1 163 ? -12.702 -18.490 -13.104 1.00 47.78 163 ILE A N 1
ATOM 1276 C CA . ILE A 1 163 ? -12.456 -19.247 -14.343 1.00 47.78 163 ILE A CA 1
ATOM 1277 C C . ILE A 1 163 ? -10.989 -19.056 -14.733 1.00 47.78 163 ILE A C 1
ATOM 1279 O O . ILE A 1 163 ? -10.666 -18.339 -15.677 1.00 47.78 163 ILE A O 1
ATOM 1283 N N . CYS A 1 164 ? -10.108 -19.710 -13.985 1.00 31.06 164 CYS A N 1
ATOM 1284 C CA . CYS A 1 164 ? -8.771 -20.053 -14.449 1.00 31.06 164 CYS A CA 1
ATOM 1285 C C . CYS A 1 164 ? -8.743 -21.572 -14.654 1.00 31.06 164 CYS A C 1
ATOM 1287 O O . CYS A 1 164 ? -8.836 -22.328 -13.687 1.00 31.06 164 CYS A O 1
ATOM 1289 N N . TRP A 1 165 ? -8.692 -21.995 -15.917 1.00 38.84 165 TRP A N 1
ATOM 1290 C CA . TRP A 1 165 ? -8.073 -23.261 -16.313 1.00 38.84 165 TRP A CA 1
ATOM 1291 C C . TRP A 1 165 ? -6.633 -22.949 -16.700 1.00 38.84 165 TRP A C 1
ATOM 1293 O O . TRP A 1 165 ? -6.446 -21.917 -17.389 1.00 38.84 165 TRP A O 1
#

Sequence (165 aa):
MQTHASRQKLPRVRGGGARHRQRWTAEEDADLVSRISQLRRSDGYTPVIELSEEIGRSIDAIMDRLEEIDQPELLKCLWVPSLEDLLGKDSEGVKSLLELTSTYAHALNDSPSFTEVTTAAGQIIKKKKWPAEEECLKCGKRFISDGPGNRICPRCKKINADICW

Secondary structure (DSSP, 8-state):
---GGGGTTS----S---GGGSPPPHHHHHHHHHHHHHT--TTS-EEHHHHHHHHTS-HHHHHHHHHHTT-HHHHHTEE---HHHHH-S--HHHHHHHHHHHHHHHHTTSS-SEEEEE-TTS-EEEEEPSSEEEE-TTT--EEEESSTT--S-HHHHHHHHT---

Mean predicted aligned error: 19.0 Å

Solvent-accessible surface area (backbone atoms only — not comparable to full-atom values): 10285 Å² total; per-residue (Å²): 136,89,65,83,77,79,58,79,83,56,80,78,75,89,57,84,71,69,53,76,79,57,80,86,47,76,66,55,53,54,48,50,58,50,49,50,64,70,55,41,43,96,88,62,34,19,51,41,67,63,52,21,62,76,72,60,40,50,58,67,58,51,53,58,47,43,68,71,66,78,43,69,69,62,62,71,28,51,37,75,79,50,74,55,74,75,65,42,92,83,38,71,70,51,55,54,51,52,52,52,51,52,54,52,57,56,57,65,69,77,50,74,68,51,46,80,43,72,44,99,86,70,48,76,42,78,40,78,50,66,67,35,83,40,60,12,79,85,74,68,46,76,39,79,20,79,44,98,82,49,49,55,40,73,70,60,48,52,62,60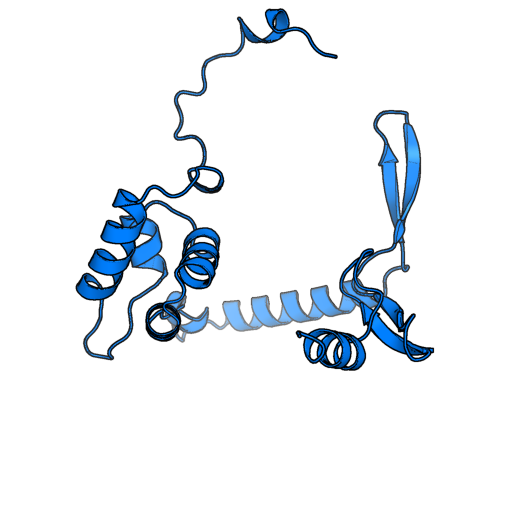,65,73,69,73,132

pLDDT: mean 72.29, std 13.99, range [31.06, 89.31]

Organism: NCBI:txid1076596

Foldseek 3Di:
DDDPVVPPPDPDPPDPDQCAPPDDDPVLVVVLVVQLVVQQDPVQAHELVVSCVVSVHDSVSSLVVVVVVPPVVSVVRYDYDDPCNVPPPVPPVVVVVVVVVVVVVVVVVPDDQWDWDQDPVRDTDTDGDDQDWAQAPPPRDTDGDGDPPPRHDPVRVVVVVVPDD